Protein AF-A0A6I3U5F0-F1 (afdb_monomer_lite)

Secondary structure (DSSP, 8-state):
--EEE--SS-SSS--HHHHHHTTT-SEEEESSSTHHHH-TTPEE-----

Foldseek 3Di:
DFEAEDDQPDLQDADPVCVVCLVPGPAYEYADPSCCVVRVRHDYPHDDD

Radius of gyration: 9.54 Å; chains: 1; bounding box: 23×19×24 Å

Sequence (49 aa):
KTVYIEVFDRIDAPTLTGKIVYPVTDKFIVQWEEMKKVYPKAINLGGIF

Organism: Streptococcus pneumoniae (NCBI:txid1313)

InterPro domains:
  IPR013969 Oligosaccharide biosynthesis protein Alg14-like [PF08660] (1-46)

pLDDT: mean 90.67, std 5.27, range [67.06, 95.38]

Structure (mmCIF, N/CA/C/O backbone):
data_AF-A0A6I3U5F0-F1
#
_entry.id   AF-A0A6I3U5F0-F1
#
loop_
_atom_site.group_PDB
_atom_site.id
_atom_site.type_symbol
_atom_site.label_atom_id
_atom_site.label_alt_id
_atom_site.label_comp_id
_atom_site.label_asym_id
_atom_site.label_entity_id
_atom_site.label_seq_id
_atom_site.pdbx_PDB_ins_code
_atom_site.Cartn_x
_atom_site.Cartn_y
_atom_site.Cartn_z
_atom_site.occupancy
_atom_site.B_iso_or_equiv
_atom_site.auth_seq_id
_atom_site.auth_comp_id
_atom_site.auth_asym_id
_atom_site.auth_atom_id
_atom_site.pdbx_PDB_model_num
ATOM 1 N N . LYS A 1 1 ? -7.429 -6.924 14.122 1.00 82.75 1 LYS A N 1
ATOM 2 C CA . LYS A 1 1 ? -6.587 -5.916 13.444 1.00 82.75 1 LYS A CA 1
ATOM 3 C C . LYS A 1 1 ? -6.094 -6.522 12.137 1.00 82.75 1 LYS A C 1
ATOM 5 O O . LYS A 1 1 ? -5.464 -7.572 12.208 1.00 82.75 1 LYS A O 1
ATOM 10 N N . THR A 1 2 ? -6.435 -5.941 10.992 1.00 92.88 2 THR A N 1
ATOM 11 C CA . THR A 1 2 ? -6.097 -6.421 9.645 1.00 92.88 2 THR A CA 1
ATOM 12 C C . THR A 1 2 ? -4.845 -5.723 9.121 1.00 92.88 2 THR A C 1
ATOM 14 O O . THR A 1 2 ? -4.646 -4.523 9.316 1.00 92.88 2 THR A O 1
ATOM 17 N N . VAL A 1 3 ? -3.972 -6.489 8.473 1.00 93.69 3 VAL A N 1
ATOM 18 C CA . VAL A 1 3 ? -2.759 -5.974 7.840 1.00 93.69 3 VAL A CA 1
ATOM 19 C C . VAL A 1 3 ? -2.732 -6.490 6.413 1.00 93.69 3 VAL A C 1
ATOM 21 O O . VAL A 1 3 ? -2.901 -7.687 6.196 1.00 93.69 3 VAL A O 1
ATOM 24 N N . TYR A 1 4 ? -2.529 -5.589 5.461 1.00 94.50 4 TYR A N 1
ATOM 25 C CA . TYR A 1 4 ? -2.345 -5.923 4.055 1.00 94.50 4 TYR A CA 1
ATOM 26 C C . TYR A 1 4 ? -0.958 -5.467 3.631 1.00 94.50 4 TYR A C 1
ATOM 28 O O . TYR A 1 4 ? -0.568 -4.336 3.923 1.00 94.50 4 TYR A O 1
ATOM 36 N N . ILE A 1 5 ? -0.224 -6.350 2.962 1.00 93.69 5 ILE A N 1
ATOM 37 C CA . ILE A 1 5 ? 1.086 -6.059 2.385 1.00 93.69 5 ILE A CA 1
ATOM 38 C C . ILE A 1 5 ? 0.901 -6.087 0.877 1.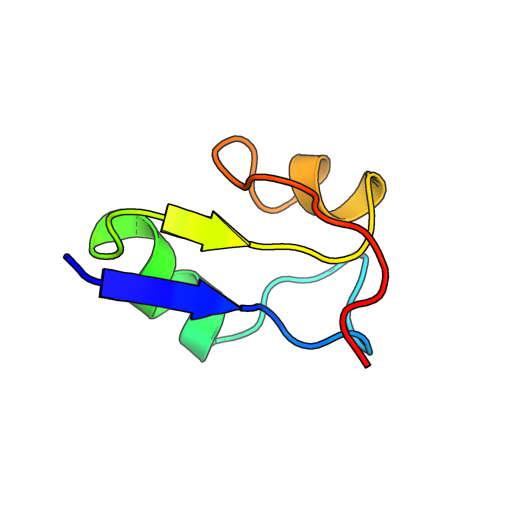00 93.69 5 ILE A C 1
ATOM 40 O O . ILE A 1 5 ? 0.474 -7.099 0.322 1.00 93.69 5 ILE A O 1
ATOM 44 N N . GLU A 1 6 ? 1.184 -4.965 0.231 1.00 93.81 6 GLU A N 1
ATOM 45 C CA . GLU A 1 6 ? 1.107 -4.875 -1.217 1.00 93.81 6 GLU A CA 1
ATOM 46 C C . GLU A 1 6 ? 2.304 -5.570 -1.875 1.00 93.81 6 GLU A C 1
ATOM 48 O O . GLU A 1 6 ? 3.414 -5.643 -1.329 1.00 93.81 6 GLU A O 1
ATOM 53 N N . VAL A 1 7 ? 2.044 -6.100 -3.065 1.00 90.00 7 VAL A N 1
ATOM 54 C CA . VAL A 1 7 ? 3.035 -6.793 -3.885 1.00 90.00 7 VAL A CA 1
ATOM 55 C C . VAL A 1 7 ? 4.206 -5.881 -4.261 1.00 90.00 7 VAL A C 1
ATOM 57 O O . VAL A 1 7 ? 4.065 -4.669 -4.408 1.00 90.00 7 VAL A O 1
ATOM 60 N N . PHE A 1 8 ? 5.382 -6.484 -4.414 1.00 86.56 8 PHE A N 1
ATOM 61 C CA . PHE A 1 8 ? 6.634 -5.777 -4.686 1.00 86.56 8 PHE A CA 1
ATOM 62 C C . PHE A 1 8 ? 6.787 -5.324 -6.149 1.00 86.56 8 PHE A C 1
ATOM 64 O O . PHE A 1 8 ? 7.534 -4.388 -6.427 1.00 86.56 8 PHE A O 1
ATOM 71 N N . ASP A 1 9 ? 6.112 -5.993 -7.085 1.00 85.38 9 ASP A N 1
ATOM 72 C CA . ASP A 1 9 ? 6.315 -5.856 -8.533 1.00 85.38 9 ASP A CA 1
ATOM 73 C C . ASP A 1 9 ? 5.694 -4.585 -9.133 1.00 85.38 9 ASP A C 1
ATOM 75 O O . ASP A 1 9 ? 6.163 -4.106 -10.165 1.00 85.38 9 ASP A O 1
ATOM 79 N N . ARG A 1 10 ? 4.657 -4.021 -8.501 1.00 81.56 10 ARG A N 1
ATOM 80 C CA . ARG A 1 10 ? 3.933 -2.845 -9.009 1.00 81.56 10 ARG A CA 1
ATOM 81 C C . ARG A 1 10 ? 4.150 -1.618 -8.132 1.00 81.56 10 ARG A C 1
ATOM 83 O O . ARG A 1 10 ? 3.497 -1.444 -7.108 1.00 81.56 10 ARG A O 1
ATOM 90 N N . ILE A 1 11 ? 5.053 -0.748 -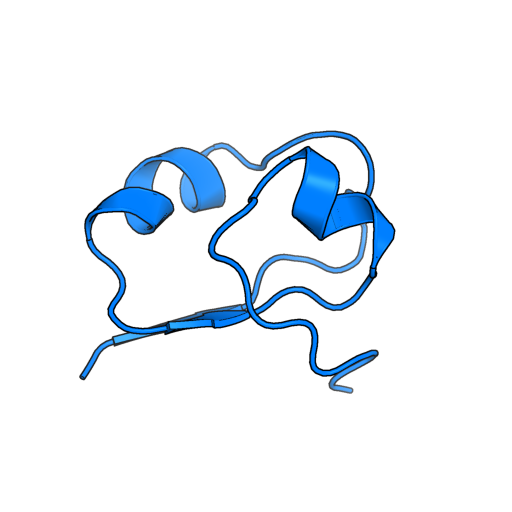8.579 1.00 83.88 11 ILE A N 1
ATOM 91 C CA . ILE A 1 11 ? 5.508 0.433 -7.828 1.00 83.88 11 ILE A CA 1
ATOM 92 C C . ILE A 1 11 ? 4.664 1.677 -8.147 1.00 83.88 11 ILE A C 1
ATOM 94 O O . ILE A 1 11 ? 4.387 2.504 -7.278 1.00 83.88 11 ILE A O 1
ATOM 98 N N . ASP A 1 12 ? 4.249 1.817 -9.402 1.00 85.44 12 ASP A N 1
ATOM 99 C CA . ASP A 1 12 ? 3.585 2.997 -9.961 1.00 85.44 12 ASP A CA 1
ATOM 100 C C . ASP A 1 12 ? 2.062 2.843 -10.085 1.00 85.44 12 ASP A C 1
ATOM 102 O O . ASP A 1 12 ? 1.344 3.841 -10.186 1.00 85.44 12 ASP A O 1
ATOM 106 N N . ALA A 1 13 ? 1.556 1.608 -10.041 1.00 87.31 13 ALA A N 1
ATOM 107 C CA . ALA A 1 13 ? 0.144 1.304 -10.211 1.00 87.31 13 ALA A CA 1
ATOM 108 C C . ALA A 1 13 ? -0.422 0.447 -9.062 1.00 87.31 13 ALA A C 1
ATOM 110 O O . ALA A 1 13 ? 0.183 -0.548 -8.665 1.00 87.31 13 ALA A O 1
ATOM 111 N N . PRO A 1 14 ? -1.631 0.765 -8.572 1.00 88.56 14 PRO A N 1
ATOM 112 C CA . PRO A 1 14 ? -2.304 -0.027 -7.546 1.00 88.56 14 PRO A CA 1
ATOM 113 C C . PRO A 1 14 ? -2.804 -1.375 -8.089 1.00 88.56 14 PRO A C 1
ATOM 115 O O . PRO A 1 14 ? -3.340 -1.445 -9.202 1.00 88.56 14 PRO A O 1
ATOM 118 N N . THR A 1 15 ? -2.721 -2.439 -7.284 1.00 92.31 15 THR A N 1
ATOM 119 C CA . THR A 1 15 ? -3.392 -3.708 -7.604 1.00 92.31 15 THR A CA 1
ATOM 120 C C . THR A 1 15 ? -4.901 -3.597 -7.388 1.00 92.31 15 THR A C 1
ATOM 122 O O . THR A 1 15 ? -5.389 -2.757 -6.628 1.00 92.31 15 THR A O 1
ATOM 125 N N . LEU A 1 16 ? -5.679 -4.450 -8.063 1.00 92.38 16 LEU A N 1
ATOM 126 C CA . LEU A 1 16 ? -7.128 -4.496 -7.855 1.00 92.38 16 LEU A CA 1
ATOM 127 C C . LEU A 1 16 ? -7.463 -4.832 -6.394 1.00 92.38 16 LEU A C 1
ATOM 129 O O . LEU A 1 16 ? -8.288 -4.157 -5.782 1.00 92.38 16 LEU A O 1
ATOM 133 N N . THR A 1 17 ? -6.780 -5.829 -5.831 1.00 93.25 17 THR A N 1
ATOM 134 C CA . THR A 1 17 ? -6.924 -6.221 -4.426 1.00 93.25 17 THR A CA 1
ATOM 135 C C . THR A 1 17 ? -6.556 -5.071 -3.500 1.00 93.25 17 THR A C 1
ATOM 137 O O . THR A 1 17 ? -7.368 -4.712 -2.651 1.00 93.25 17 THR A O 1
ATOM 140 N N . GLY A 1 18 ? -5.401 -4.436 -3.722 1.00 93.38 18 GLY A N 1
ATOM 141 C CA . GLY A 1 18 ? -4.934 -3.275 -2.973 1.00 93.38 18 GLY A CA 1
ATOM 142 C C . GLY A 1 18 ? -5.974 -2.163 -2.924 1.00 93.38 18 GLY A C 1
ATOM 143 O O . GLY A 1 18 ? -6.311 -1.704 -1.839 1.00 93.38 18 GLY A O 1
ATOM 144 N N . LYS A 1 19 ? -6.598 -1.808 -4.057 1.00 92.69 19 LYS A N 1
ATOM 145 C CA . LYS A 1 19 ? -7.696 -0.820 -4.081 1.00 92.69 19 LYS A CA 1
ATOM 146 C C . LYS A 1 19 ? -8.894 -1.217 -3.222 1.00 92.69 19 LYS A C 1
ATOM 148 O O . LYS A 1 19 ? -9.454 -0.359 -2.543 1.00 92.69 19 LYS A O 1
ATOM 153 N N . ILE A 1 20 ? -9.309 -2.481 -3.285 1.00 94.56 20 ILE A N 1
ATOM 154 C CA . ILE A 1 20 ? -10.495 -2.978 -2.573 1.00 94.56 20 ILE A CA 1
ATOM 155 C C . ILE A 1 20 ? -10.243 -3.010 -1.064 1.00 94.56 20 ILE A C 1
ATOM 157 O O . ILE A 1 20 ? -11.115 -2.631 -0.283 1.00 94.56 20 ILE A O 1
ATOM 161 N N . VAL A 1 21 ? -9.052 -3.441 -0.649 1.00 94.81 21 VAL A N 1
ATOM 162 C CA . VAL A 1 21 ? -8.716 -3.618 0.770 1.00 94.81 21 VAL A CA 1
ATOM 163 C C . VAL A 1 21 ? -8.205 -2.336 1.431 1.00 94.81 21 VAL A C 1
ATOM 165 O O . VAL A 1 21 ? -8.300 -2.205 2.651 1.00 94.81 21 VAL A O 1
ATOM 168 N N . TYR A 1 22 ? -7.712 -1.361 0.661 1.00 94.38 22 TYR A N 1
ATOM 169 C CA . TYR A 1 22 ? -7.180 -0.092 1.169 1.00 94.38 22 TYR A CA 1
ATOM 170 C C . TYR A 1 22 ? -8.116 0.667 2.132 1.00 94.38 22 TYR A C 1
ATOM 172 O O . TYR A 1 22 ? -7.630 1.118 3.169 1.00 94.38 22 TY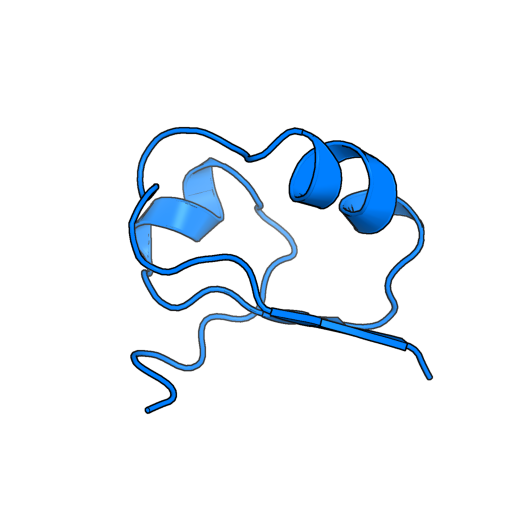R A O 1
ATOM 180 N N . PRO A 1 23 ? -9.438 0.800 1.882 1.00 93.81 23 PRO A N 1
ATOM 181 C CA . PRO A 1 23 ? -10.333 1.488 2.818 1.00 93.81 23 PRO A CA 1
ATOM 182 C C . PRO A 1 23 ? -10.717 0.667 4.061 1.00 93.81 23 PRO A C 1
ATOM 184 O O . PRO A 1 23 ? -11.236 1.246 5.011 1.00 93.81 23 PRO A O 1
ATOM 187 N N . VAL A 1 24 ? -10.503 -0.653 4.063 1.00 94.06 24 VAL A N 1
ATOM 188 C CA . VAL A 1 24 ? -10.977 -1.566 5.127 1.00 94.06 24 VAL A CA 1
ATOM 189 C C . VAL A 1 24 ? -9.852 -2.166 5.973 1.00 94.06 24 VAL A C 1
ATOM 191 O O . VAL A 1 24 ? -10.114 -2.864 6.951 1.00 94.06 24 VAL A O 1
ATOM 194 N N . THR A 1 25 ? -8.596 -1.926 5.602 1.00 94.50 25 THR A N 1
ATOM 195 C CA . THR A 1 25 ? -7.437 -2.482 6.306 1.00 94.50 25 THR A CA 1
ATOM 196 C C . THR A 1 25 ? -6.957 -1.527 7.396 1.00 94.50 25 THR A C 1
ATOM 198 O O . THR A 1 25 ? -6.762 -0.344 7.130 1.00 94.50 25 THR A O 1
ATOM 201 N N . ASP A 1 26 ? -6.692 -2.036 8.605 1.00 94.19 26 ASP A N 1
ATOM 202 C CA . ASP A 1 26 ? -6.158 -1.214 9.703 1.00 94.19 26 ASP A CA 1
ATOM 203 C C . ASP A 1 26 ? -4.729 -0.717 9.420 1.00 94.19 26 ASP A C 1
ATOM 205 O O . ASP A 1 26 ? -4.365 0.400 9.790 1.00 94.19 26 ASP A O 1
ATOM 209 N N . LYS A 1 27 ? -3.893 -1.558 8.795 1.00 93.75 27 LYS A N 1
ATOM 210 C CA . LYS A 1 27 ? -2.530 -1.208 8.370 1.00 93.75 27 LYS A CA 1
ATOM 211 C C . LYS A 1 27 ? -2.261 -1.670 6.946 1.00 93.75 27 LYS A C 1
ATOM 213 O O . LYS A 1 27 ? -2.269 -2.866 6.668 1.00 93.75 27 LYS A O 1
ATOM 218 N N . PHE A 1 28 ? -1.947 -0.725 6.074 1.00 95.38 28 PHE A N 1
ATOM 219 C CA . PHE A 1 28 ? -1.542 -1.004 4.704 1.00 95.38 28 PHE A CA 1
ATOM 220 C C . PHE A 1 28 ? -0.031 -0.817 4.584 1.00 95.38 28 PHE A C 1
ATOM 222 O O . PHE A 1 28 ? 0.472 0.260 4.895 1.00 95.38 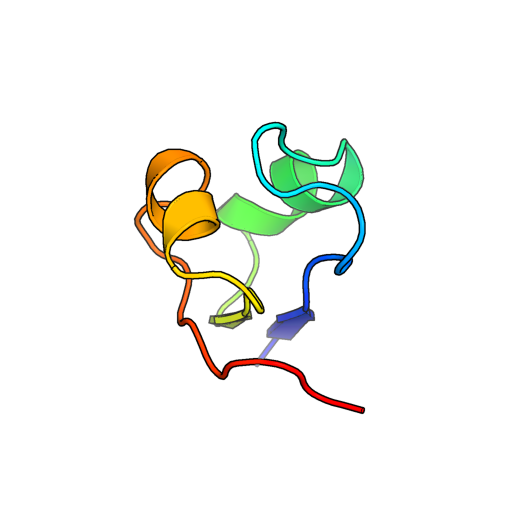28 PHE A O 1
ATOM 229 N N . ILE A 1 29 ? 0.687 -1.859 4.180 1.00 94.62 29 ILE A N 1
ATOM 23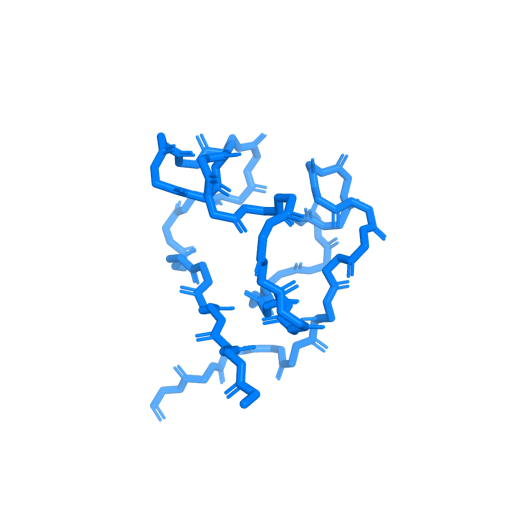0 C CA . ILE A 1 29 ? 2.145 -1.876 4.090 1.00 94.62 29 ILE A CA 1
ATOM 231 C C . ILE A 1 29 ? 2.554 -1.890 2.619 1.00 94.62 29 ILE A C 1
ATOM 233 O O . ILE A 1 29 ? 2.022 -2.667 1.826 1.00 94.62 29 ILE A O 1
ATOM 237 N N . VAL A 1 30 ? 3.516 -1.041 2.274 1.00 94.81 30 VAL A N 1
ATOM 238 C CA . VAL A 1 30 ? 4.180 -1.013 0.965 1.00 94.81 30 VAL A CA 1
ATOM 239 C C . VAL A 1 30 ? 5.678 -1.226 1.145 1.00 94.81 30 VAL A C 1
ATOM 241 O O . VAL A 1 30 ? 6.201 -1.078 2.250 1.00 94.81 30 VAL A O 1
ATOM 244 N N . GLN A 1 31 ? 6.355 -1.593 0.060 1.00 93.44 31 GLN A N 1
ATOM 245 C CA . GLN A 1 31 ? 7.782 -1.936 0.078 1.00 93.44 31 GLN A CA 1
ATOM 246 C C . GLN A 1 31 ? 8.665 -0.868 -0.587 1.00 93.44 31 GLN A C 1
ATOM 248 O O . GLN A 1 31 ? 9.887 -0.906 -0.464 1.00 93.44 31 GLN A O 1
ATOM 253 N N . TRP A 1 32 ? 8.043 0.107 -1.257 1.00 91.12 32 TRP A N 1
ATOM 254 C CA . TRP A 1 32 ? 8.699 1.204 -1.967 1.00 91.12 32 TRP A CA 1
ATOM 255 C C . TRP A 1 32 ? 8.138 2.551 -1.502 1.00 91.12 32 TRP A C 1
ATOM 257 O O . TRP A 1 32 ? 6.931 2.678 -1.278 1.00 91.12 32 TRP A O 1
ATOM 267 N N . GLU A 1 33 ? 8.983 3.581 -1.396 1.00 90.62 33 GLU A N 1
ATOM 268 C CA . GLU A 1 33 ? 8.517 4.925 -1.009 1.00 90.62 33 GLU A CA 1
ATOM 269 C C . GLU A 1 33 ? 7.598 5.526 -2.080 1.00 90.62 33 GLU A C 1
ATOM 271 O O . GLU A 1 33 ? 6.628 6.215 -1.764 1.00 90.62 33 GLU A O 1
ATOM 276 N N . GLU A 1 34 ? 7.855 5.229 -3.352 1.00 90.56 34 GLU A N 1
ATOM 277 C CA . GLU A 1 34 ? 7.074 5.694 -4.496 1.00 90.56 34 GLU A CA 1
ATOM 278 C C . GLU A 1 34 ? 5.618 5.242 -4.419 1.00 90.56 34 GLU A C 1
ATOM 280 O O . GLU A 1 34 ? 4.721 5.995 -4.805 1.00 90.56 34 GLU A O 1
ATOM 285 N N . MET A 1 35 ? 5.363 4.072 -3.830 1.00 91.88 35 MET A N 1
ATOM 286 C CA . MET A 1 35 ? 4.007 3.571 -3.639 1.00 91.88 35 MET A CA 1
ATOM 287 C C . MET A 1 35 ? 3.182 4.432 -2.691 1.00 91.88 35 MET A C 1
ATOM 289 O O . MET A 1 35 ? 1.958 4.374 -2.754 1.00 91.88 35 MET A O 1
ATOM 293 N N . LYS A 1 36 ? 3.791 5.292 -1.867 1.00 92.50 36 LYS A N 1
ATOM 294 C CA . LYS A 1 36 ? 3.038 6.270 -1.063 1.00 92.50 36 LYS A CA 1
ATOM 295 C C . LYS A 1 36 ? 2.411 7.368 -1.923 1.00 92.50 36 LYS A C 1
ATOM 297 O O . LYS A 1 36 ? 1.467 8.011 -1.477 1.00 92.50 36 LYS A O 1
ATOM 302 N N . LYS A 1 37 ? 2.862 7.557 -3.170 1.00 92.12 37 LYS A N 1
ATOM 303 C CA . LYS A 1 37 ? 2.155 8.406 -4.147 1.00 92.12 37 LYS A CA 1
ATOM 304 C C . LYS A 1 37 ? 0.836 7.763 -4.586 1.00 92.12 37 LYS A C 1
ATOM 306 O O . LYS A 1 37 ? -0.141 8.471 -4.798 1.00 92.12 37 LYS A O 1
ATOM 311 N N . VAL A 1 38 ? 0.811 6.433 -4.687 1.00 90.94 38 VAL A N 1
ATOM 312 C CA . VAL A 1 38 ? -0.375 5.637 -5.050 1.00 90.94 38 VAL A CA 1
ATOM 313 C C . VAL A 1 38 ? -1.290 5.418 -3.840 1.00 90.94 38 VAL A C 1
ATOM 315 O O . VAL A 1 38 ? -2.507 5.566 -3.935 1.00 90.94 38 VAL A O 1
ATOM 318 N N . TYR A 1 39 ? -0.695 5.116 -2.686 1.00 92.94 39 TYR A N 1
ATOM 319 C CA . TYR A 1 39 ? -1.352 4.812 -1.420 1.00 92.94 39 TYR A CA 1
ATOM 320 C C . TYR A 1 39 ? -0.843 5.746 -0.304 1.00 92.94 39 TYR A C 1
ATOM 322 O O . TYR A 1 39 ? -0.012 5.347 0.511 1.00 92.94 39 TYR A O 1
ATOM 330 N N . PRO A 1 40 ? -1.350 6.991 -0.205 1.00 91.94 40 PRO A N 1
ATOM 331 C CA . PRO A 1 40 ? -0.842 7.994 0.744 1.00 91.94 40 PRO A CA 1
ATOM 332 C C . PRO A 1 40 ? -0.891 7.615 2.230 1.00 91.94 40 PRO A C 1
ATOM 334 O O . PRO A 1 40 ? -0.148 8.174 3.031 1.00 91.94 40 PRO A O 1
ATOM 337 N N . LYS A 1 41 ? -1.773 6.687 2.616 1.00 92.69 41 LYS A N 1
ATOM 338 C CA . LYS A 1 41 ? -1.940 6.194 3.994 1.00 92.69 41 LYS A CA 1
ATOM 339 C C . LYS A 1 41 ? -1.122 4.929 4.273 1.00 92.69 41 LYS A C 1
ATOM 341 O O . LYS A 1 41 ? -1.209 4.389 5.373 1.00 92.69 41 LYS A O 1
ATOM 346 N N . A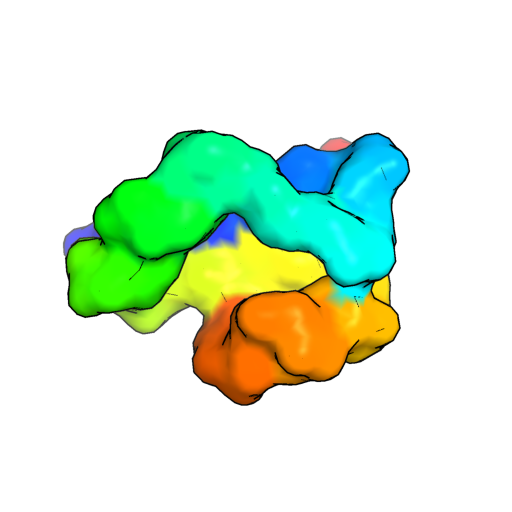LA A 1 42 ? -0.379 4.430 3.286 1.00 94.31 42 ALA A N 1
ATOM 347 C CA . ALA A 1 42 ? 0.445 3.248 3.450 1.00 94.31 42 ALA A CA 1
ATOM 348 C C . ALA A 1 42 ? 1.690 3.529 4.299 1.00 94.31 42 ALA A C 1
ATOM 350 O O . ALA A 1 42 ? 2.292 4.603 4.241 1.00 94.31 42 ALA A O 1
ATOM 351 N N . ILE A 1 43 ? 2.097 2.520 5.059 1.00 94.44 43 ILE A N 1
ATOM 352 C CA . ILE A 1 43 ? 3.336 2.490 5.827 1.00 94.44 43 ILE A CA 1
ATOM 353 C C . ILE A 1 43 ? 4.374 1.777 4.967 1.00 94.44 43 ILE A C 1
ATOM 355 O O . ILE A 1 43 ? 4.190 0.614 4.617 1.00 94.44 43 ILE A O 1
ATOM 359 N N . ASN A 1 44 ? 5.466 2.455 4.628 1.00 93.50 44 ASN A N 1
ATOM 360 C CA . ASN A 1 44 ? 6.584 1.788 3.979 1.00 93.50 44 ASN A CA 1
ATOM 361 C C . ASN A 1 44 ? 7.445 1.087 5.034 1.00 93.50 44 ASN A C 1
ATOM 363 O O . ASN A 1 44 ? 7.911 1.737 5.971 1.00 93.50 44 ASN A O 1
ATOM 367 N N . LEU A 1 45 ? 7.642 -0.221 4.881 1.00 91.75 45 LEU A N 1
ATOM 368 C CA . LEU A 1 45 ? 8.545 -1.015 5.724 1.00 91.75 45 LEU A CA 1
ATOM 369 C C . LEU A 1 45 ? 9.767 -1.540 4.951 1.00 91.75 45 LEU A C 1
ATOM 371 O O . LEU A 1 45 ? 10.578 -2.264 5.523 1.00 91.75 45 LEU A O 1
ATOM 375 N N . GLY A 1 46 ? 9.925 -1.147 3.684 1.00 87.25 46 GLY A N 1
ATOM 376 C CA . GLY A 1 46 ? 10.967 -1.649 2.794 1.00 87.25 46 GLY A CA 1
ATOM 377 C C . GLY A 1 46 ? 10.684 -3.069 2.304 1.00 87.25 46 GLY A C 1
ATOM 378 O O . GLY A 1 46 ? 9.576 -3.584 2.453 1.00 87.25 46 GLY A O 1
ATOM 379 N N . GLY A 1 47 ? 11.692 -3.698 1.698 1.00 83.00 47 GLY A N 1
ATOM 380 C CA . GLY A 1 47 ? 11.607 -5.086 1.244 1.00 83.00 47 GLY A CA 1
ATOM 381 C C . GLY A 1 47 ? 11.441 -6.042 2.423 1.00 83.00 47 GLY A C 1
ATOM 382 O O . GLY A 1 47 ? 12.383 -6.254 3.188 1.00 83.00 47 GLY A O 1
ATOM 383 N N . ILE A 1 48 ? 10.240 -6.602 2.565 1.00 78.06 48 ILE A N 1
ATOM 384 C CA . ILE A 1 48 ? 9.945 -7.675 3.515 1.00 78.06 48 ILE A CA 1
ATOM 385 C C . ILE A 1 48 ? 10.089 -8.980 2.728 1.00 78.06 48 ILE A C 1
ATOM 387 O O . ILE A 1 48 ? 9.202 -9.322 1.946 1.00 78.06 48 ILE A O 1
ATOM 391 N N . PHE A 1 49 ? 11.226 -9.657 2.896 1.00 67.06 49 PHE A N 1
ATOM 392 C CA . PHE A 1 49 ? 11.535 -10.953 2.279 1.00 67.06 49 PHE A CA 1
ATOM 393 C C . PHE A 1 49 ? 11.362 -12.091 3.284 1.00 67.06 49 PHE A C 1
ATOM 395 O O . PHE A 1 49 ? 11.693 -11.873 4.474 1.00 67.06 49 PHE A O 1
#